Protein AF-A0AAR2L5Z9-F1 (afdb_monomer)

Organism: Pygocentrus nattereri (NCBI:txid42514)

Secondary structure (DSSP, 8-state):
--------THHHH-TT--B-------TTHHHHHHHHHHTT--B----TT-GGG-HHHHHHHHHHHHHHHHHHHHHHHHS-T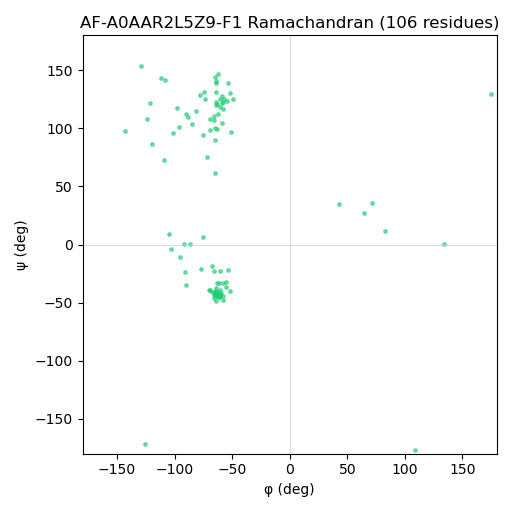T--S---------SS---PPPP-----

Nearest PDB structures (foldseek):
  7o9k-assembly1_C  TM=3.748E-01  e=1.258E+00  Homo sapiens
  8fnh-assembly1_G  TM=4.715E-01  e=9.832E+00  Homo sapiens

Sequence (108 aa):
MGAVARRPYAGVVGPGFLLLQDNARHPVAGVCQQFLQDEGIEAMDWPARSPDLNPIEHIWDIMSRSIHQRDIQQRCTTDCPGVGGCCSPGLGGDPSGNHPPPHQEHNK

pLDDT: mean 71.13, std 16.97, range [36.5, 95.06]

Solvent-accessible surface area (backbone atoms only — not comparable to full-atom values): 7334 Å² total; per-residue (Å²): 134,82,82,80,81,80,76,63,64,56,78,74,77,36,91,88,57,65,44,83,78,77,59,64,94,47,100,58,45,68,61,54,50,50,51,32,57,78,70,69,50,49,62,68,90,68,71,62,81,43,64,93,75,33,68,67,52,56,51,50,50,56,50,51,53,53,50,50,52,49,51,53,54,51,52,52,63,72,76,46,98,82,63,99,63,70,80,70,82,68,81,77,72,73,91,66,92,71,80,76,78,82,78,79,80,77,88,126

Radius of gyration: 23.63 Å; Cα contacts (8 Å, |Δi|>4): 41; chains: 1; bounding box: 55×49×53 Å

Mean predicted aligned error: 16.08 Å

InterPro domains:
  IPR036397 Ribonuclease H superfamily [G3DSA:3.30.420.10] (3-79)
  IPR038717 Tc1-like transposase, DDE domain [PF13358] (19-74)

Foldseek 3Di:
DDDPDDDPVDVVVDPPDEDQDQLEDDPCVVVVVVVCVVVVHHYDDDDHPPCVPRVVNVVVVVVVVVVVVVVLVVVQVVPDDPDPDDPPPPPPPDPPPDDDPDPPDDDD

Structure (mmCIF, N/CA/C/O backbone):
data_AF-A0AAR2L5Z9-F1
#
_entry.id   AF-A0AAR2L5Z9-F1
#
loop_
_atom_site.group_PDB
_atom_site.id
_atom_site.type_symbol
_atom_site.label_atom_id
_atom_site.label_alt_id
_atom_site.label_comp_id
_atom_site.label_asym_id
_atom_site.label_entity_id
_atom_site.label_seq_id
_atom_site.pdbx_PDB_ins_code
_atom_site.Cartn_x
_atom_site.Cartn_y
_atom_site.Cartn_z
_atom_site.occupancy
_atom_site.B_iso_or_equiv
_atom_site.auth_seq_id
_atom_site.auth_comp_id
_atom_site.auth_asym_id
_atom_site.auth_atom_id
_atom_site.pdbx_PDB_model_num
ATOM 1 N N . MET A 1 1 ? -16.739 25.572 13.413 1.00 47.69 1 MET A N 1
ATOM 2 C CA . MET A 1 1 ? -15.772 24.595 12.869 1.00 47.69 1 MET A CA 1
ATOM 3 C C . MET A 1 1 ? -16.565 23.589 12.055 1.00 47.69 1 MET A C 1
ATOM 5 O O . MET A 1 1 ? -17.366 22.873 12.637 1.00 47.69 1 MET A O 1
ATOM 9 N N . GLY A 1 2 ? -16.468 23.630 10.725 1.00 47.72 2 GLY A N 1
ATOM 10 C CA . GLY A 1 2 ? -17.173 22.675 9.866 1.00 47.72 2 GLY A CA 1
ATOM 11 C C . GLY A 1 2 ? -16.433 21.344 9.869 1.00 47.72 2 GLY A C 1
ATOM 12 O O . GLY A 1 2 ? -15.221 21.328 9.660 1.00 47.72 2 GLY A O 1
ATOM 13 N N . ALA A 1 3 ? -17.135 20.246 10.137 1.00 59.94 3 ALA A N 1
ATOM 14 C CA . ALA A 1 3 ? -16.562 18.917 9.994 1.00 59.94 3 ALA A CA 1
ATOM 15 C C . ALA A 1 3 ? -16.201 18.695 8.518 1.00 59.94 3 ALA A C 1
ATOM 17 O O . ALA A 1 3 ? -17.064 18.778 7.643 1.00 59.94 3 ALA 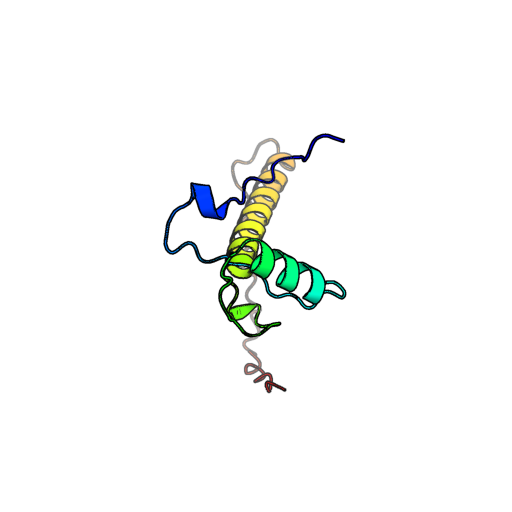A O 1
ATOM 18 N N . VAL A 1 4 ? -14.926 18.432 8.231 1.00 66.31 4 VAL A N 1
ATOM 19 C CA . VAL A 1 4 ? -14.527 17.914 6.921 1.00 66.31 4 VAL A CA 1
ATOM 20 C C . VAL A 1 4 ? -15.068 16.494 6.853 1.00 66.31 4 VAL A C 1
ATOM 22 O O . VAL A 1 4 ? -14.588 15.614 7.565 1.00 66.31 4 VAL A O 1
ATOM 25 N N . ALA A 1 5 ? -16.101 16.278 6.041 1.00 62.62 5 ALA A N 1
ATOM 26 C CA . ALA A 1 5 ? -16.637 14.947 5.806 1.00 62.62 5 ALA A CA 1
ATOM 27 C C . ALA A 1 5 ? -15.565 14.101 5.105 1.00 62.62 5 ALA A C 1
ATOM 29 O O . ALA A 1 5 ? -15.356 14.218 3.895 1.00 62.62 5 ALA A O 1
ATOM 30 N N . ARG A 1 6 ? -14.868 13.257 5.870 1.00 69.44 6 ARG A N 1
ATOM 31 C CA . ARG A 1 6 ? -14.086 12.156 5.311 1.00 69.44 6 ARG A CA 1
ATOM 32 C C . ARG A 1 6 ? -15.068 11.200 4.645 1.00 69.44 6 ARG A C 1
ATOM 34 O O . ARG A 1 6 ? -15.992 10.710 5.283 1.00 69.44 6 ARG A O 1
ATOM 41 N N . ARG A 1 7 ? -14.907 10.986 3.340 1.00 68.06 7 ARG A N 1
ATOM 42 C CA . ARG A 1 7 ? -15.594 9.909 2.626 1.00 68.06 7 ARG A CA 1
ATOM 43 C C . ARG A 1 7 ? -14.624 8.734 2.552 1.00 68.06 7 ARG A C 1
ATOM 45 O O . ARG A 1 7 ? -13.707 8.808 1.731 1.00 68.06 7 ARG A O 1
ATOM 52 N N . PRO A 1 8 ? -14.760 7.704 3.402 1.00 71.12 8 PRO A N 1
ATOM 53 C CA . PRO A 1 8 ? -13.903 6.533 3.307 1.00 71.12 8 PRO A CA 1
ATOM 54 C C . PRO A 1 8 ? -14.055 5.907 1.919 1.00 71.12 8 PRO A C 1
ATOM 56 O O . PRO A 1 8 ? -15.166 5.654 1.450 1.00 71.12 8 PRO A O 1
ATOM 59 N N . TYR A 1 9 ? -12.922 5.685 1.248 1.00 75.69 9 TYR A N 1
ATOM 60 C CA . TYR A 1 9 ? -12.861 5.131 -0.109 1.00 75.69 9 TYR A CA 1
ATOM 61 C C . TYR A 1 9 ? -13.594 3.784 -0.212 1.00 75.69 9 TYR A C 1
ATOM 63 O O . TYR A 1 9 ? -14.243 3.507 -1.218 1.00 75.69 9 TYR A O 1
ATOM 71 N N . ALA A 1 10 ? -13.588 3.003 0.874 1.00 79.50 10 ALA A N 1
ATOM 72 C CA . ALA A 1 10 ? -14.315 1.743 1.000 1.00 79.50 10 ALA A CA 1
ATOM 73 C C . ALA A 1 10 ? -15.810 1.864 0.645 1.00 79.50 10 ALA A C 1
ATOM 75 O O . ALA A 1 10 ? -16.343 1.016 -0.067 1.00 79.50 10 ALA A O 1
ATOM 76 N N . GLY A 1 11 ? -16.473 2.957 1.046 1.00 78.94 11 GLY A N 1
ATOM 77 C CA . GLY A 1 11 ? -17.890 3.184 0.742 1.00 78.94 11 GLY A CA 1
ATOM 78 C C . GLY A 1 11 ? -18.185 3.417 -0.746 1.00 78.94 11 GLY A C 1
ATOM 79 O O . GLY A 1 11 ? -19.328 3.268 -1.168 1.00 78.94 11 GLY A O 1
ATOM 80 N N . VAL A 1 12 ? -17.171 3.773 -1.543 1.00 84.69 12 VAL A N 1
ATOM 81 C CA . VAL A 1 12 ? -17.283 3.950 -3.001 1.00 84.69 12 VAL A CA 1
ATOM 82 C C . VAL A 1 12 ? -16.991 2.648 -3.746 1.00 84.69 12 VAL A C 1
ATOM 84 O O . VAL A 1 12 ? -17.615 2.392 -4.772 1.00 84.69 12 VAL A O 1
ATOM 87 N N . VAL A 1 13 ? -16.062 1.827 -3.246 1.00 87.38 13 VAL A N 1
ATOM 88 C CA . VAL A 1 13 ? -15.705 0.544 -3.877 1.00 87.38 13 VAL A CA 1
ATOM 89 C C . VAL A 1 13 ? -16.834 -0.476 -3.734 1.00 87.38 13 VAL A C 1
ATOM 91 O O . VAL A 1 13 ? -17.135 -1.196 -4.684 1.00 87.38 13 VAL A O 1
ATOM 94 N N . GLY A 1 14 ? -17.492 -0.493 -2.573 1.00 85.56 14 GLY A N 1
ATOM 95 C CA . GLY A 1 14 ? -18.640 -1.351 -2.308 1.00 85.56 14 GLY A CA 1
ATOM 96 C C . GLY A 1 14 ? -18.351 -2.494 -1.327 1.00 85.56 14 GLY A C 1
ATOM 97 O O . GLY A 1 14 ? -17.269 -2.574 -0.741 1.00 85.56 14 GLY A O 1
ATOM 98 N N . PRO A 1 15 ? -19.351 -3.360 -1.093 1.00 84.12 15 PRO A N 1
ATOM 99 C CA . PRO A 1 15 ? -19.258 -4.437 -0.114 1.00 84.12 15 PRO A CA 1
ATOM 100 C C . PRO A 1 15 ? -18.179 -5.458 -0.497 1.00 84.12 15 PRO A C 1
ATOM 102 O O . PRO A 1 15 ? -18.034 -5.808 -1.666 1.00 84.12 15 PRO A O 1
ATOM 105 N N . GLY A 1 16 ? -17.444 -5.950 0.503 1.00 84.50 16 GLY A N 1
ATOM 106 C CA . GLY A 1 16 ? -16.331 -6.887 0.305 1.00 84.50 16 GLY A CA 1
ATOM 107 C C . GLY A 1 16 ? -15.007 -6.223 -0.084 1.00 84.50 16 GLY A C 1
ATOM 108 O O . GLY A 1 16 ? -14.076 -6.918 -0.484 1.00 84.50 16 GLY A O 1
ATOM 109 N N . PHE A 1 17 ? -14.907 -4.892 0.016 1.00 88.25 17 PHE A N 1
ATOM 110 C CA . PHE A 1 17 ? -13.629 -4.199 -0.096 1.00 88.25 17 PHE A CA 1
ATOM 111 C C . PHE A 1 17 ? -12.663 -4.669 0.996 1.00 88.25 17 PHE A C 1
ATOM 113 O O . PHE A 1 17 ? -12.963 -4.557 2.183 1.00 88.25 17 PHE A O 1
ATOM 120 N N . LEU A 1 18 ? -11.489 -5.126 0.567 1.00 89.56 18 LEU A N 1
ATOM 121 C CA . LEU A 1 18 ? -10.386 -5.505 1.434 1.00 89.56 18 LEU A CA 1
ATOM 122 C C . LEU A 1 18 ? -9.167 -4.656 1.072 1.00 89.56 18 LEU A C 1
ATOM 124 O O . LEU A 1 18 ? -8.717 -4.651 -0.078 1.00 89.56 18 LEU A O 1
ATOM 128 N N . LEU A 1 19 ? -8.641 -3.915 2.044 1.00 88.38 19 LEU A N 1
ATOM 129 C CA . LEU A 1 19 ? -7.473 -3.072 1.853 1.00 88.38 19 LEU A CA 1
ATOM 130 C C . LEU A 1 19 ? -6.211 -3.930 1.762 1.00 88.38 19 LEU A C 1
ATOM 132 O O . LEU A 1 19 ? -5.877 -4.679 2.684 1.00 88.38 19 LEU A O 1
ATOM 136 N N . LEU A 1 20 ? -5.481 -3.738 0.664 1.00 87.75 20 LEU A N 1
ATOM 137 C CA . LEU A 1 20 ? -4.158 -4.297 0.458 1.00 87.75 20 LEU A CA 1
ATOM 138 C C . LEU A 1 20 ? -3.088 -3.231 0.800 1.00 87.75 20 LEU A C 1
ATOM 140 O O . LEU A 1 20 ? -3.060 -2.193 0.144 1.00 87.75 20 LEU A O 1
ATOM 144 N N . GLN A 1 21 ? -2.227 -3.447 1.799 1.00 84.56 21 GLN A N 1
ATOM 145 C CA . GLN A 1 21 ? -1.089 -2.565 2.146 1.00 84.56 21 GLN A CA 1
ATOM 146 C C . GLN A 1 21 ? 0.255 -3.332 2.190 1.00 84.56 21 GLN A C 1
ATOM 148 O O . GLN A 1 21 ? 0.321 -4.475 1.777 1.00 84.56 21 GLN A O 1
ATOM 153 N N . ASP A 1 22 ? 1.363 -2.747 2.635 1.00 79.38 22 ASP A N 1
ATOM 154 C CA . ASP A 1 22 ? 2.660 -3.452 2.728 1.00 79.38 22 ASP A CA 1
ATOM 155 C C . ASP A 1 22 ? 2.931 -4.043 4.129 1.00 79.38 22 ASP A C 1
ATOM 157 O O . ASP A 1 22 ? 3.864 -4.825 4.314 1.00 79.38 22 ASP A O 1
ATOM 161 N N . ASN A 1 23 ? 2.107 -3.680 5.125 1.00 77.69 23 ASN A N 1
ATOM 162 C CA . ASN A 1 23 ? 2.300 -3.969 6.556 1.00 77.69 23 ASN A CA 1
ATOM 163 C C . ASN A 1 23 ? 3.762 -3.755 7.000 1.00 77.69 23 ASN A C 1
ATOM 165 O O . ASN A 1 23 ? 4.308 -4.488 7.835 1.00 77.69 23 ASN A O 1
ATOM 169 N N . ALA A 1 24 ? 4.426 -2.758 6.405 1.00 76.62 24 ALA A N 1
ATOM 170 C CA . ALA A 1 24 ? 5.787 -2.411 6.754 1.00 76.62 24 ALA A CA 1
ATOM 171 C C . ALA A 1 24 ? 5.819 -1.918 8.206 1.00 76.62 24 ALA A C 1
ATOM 173 O O . ALA A 1 24 ? 4.950 -1.175 8.670 1.00 76.62 24 ALA A O 1
ATOM 174 N N . ARG A 1 25 ? 6.841 -2.330 8.965 1.00 77.75 25 ARG A N 1
ATOM 175 C CA . ARG A 1 25 ? 6.962 -1.934 10.373 1.00 77.75 25 ARG A CA 1
ATOM 176 C C . ARG A 1 25 ? 7.277 -0.439 10.464 1.00 77.75 25 ARG A C 1
ATOM 178 O O . ARG A 1 25 ? 8.442 -0.055 10.399 1.00 77.75 25 ARG A O 1
ATOM 185 N N . HIS A 1 26 ? 6.257 0.379 10.699 1.00 80.88 26 HIS A N 1
ATOM 186 C CA . HIS A 1 26 ? 6.400 1.813 10.943 1.00 80.88 26 HIS A CA 1
ATOM 187 C C . HIS A 1 26 ? 6.124 2.154 12.420 1.00 80.88 26 HIS A C 1
ATOM 189 O O . HIS A 1 26 ? 5.182 1.606 12.997 1.00 80.88 26 HIS A O 1
ATOM 195 N N . PRO A 1 27 ? 6.858 3.096 13.050 1.00 82.81 27 PRO A N 1
ATOM 196 C CA . PRO A 1 27 ? 6.582 3.539 14.424 1.00 82.81 27 PRO A CA 1
ATOM 197 C C . PRO A 1 27 ? 5.144 4.008 14.704 1.00 82.81 27 PRO A C 1
ATOM 199 O O . PRO A 1 27 ? 4.716 3.995 15.852 1.00 82.81 27 PRO A O 1
ATOM 202 N N . VAL A 1 28 ? 4.391 4.402 13.670 1.00 81.56 28 VAL A N 1
ATOM 203 C CA . VAL A 1 28 ? 2.998 4.872 13.779 1.00 81.56 28 VAL A CA 1
ATOM 204 C C . VAL A 1 28 ? 1.972 3.842 13.297 1.00 81.56 28 VAL A C 1
ATOM 206 O O . VAL A 1 28 ? 0.792 4.164 13.197 1.00 81.56 28 VAL A O 1
ATOM 209 N N . ALA A 1 29 ? 2.388 2.599 13.023 1.00 83.88 29 ALA A N 1
ATOM 210 C CA . ALA A 1 29 ? 1.514 1.561 12.472 1.00 83.88 29 ALA A CA 1
ATOM 211 C C . ALA A 1 29 ? 0.261 1.316 13.330 1.00 83.88 29 ALA A C 1
ATOM 213 O O . ALA A 1 29 ? -0.821 1.137 12.783 1.00 83.88 29 ALA A O 1
ATOM 214 N N . GLY A 1 30 ? 0.372 1.400 14.662 1.00 85.94 30 GLY A N 1
ATOM 215 C CA . GLY A 1 30 ? -0.782 1.263 15.559 1.00 85.94 30 GLY A CA 1
ATOM 216 C C . GLY A 1 30 ? -1.830 2.368 15.381 1.00 85.94 30 GLY A C 1
ATOM 217 O O . GLY A 1 30 ? -3.024 2.092 15.410 1.00 85.94 30 GLY A O 1
ATOM 218 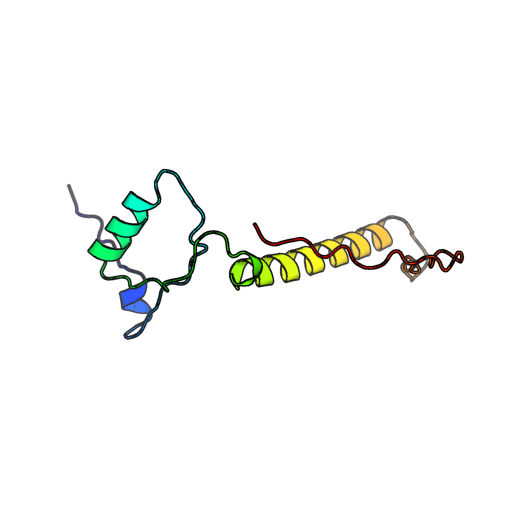N N . VAL A 1 31 ? -1.403 3.609 15.121 1.00 89.44 31 VAL A N 1
ATOM 219 C CA . VAL A 1 31 ? -2.326 4.729 14.858 1.00 89.44 31 VAL A CA 1
ATOM 220 C C . VAL A 1 31 ? -3.031 4.539 13.515 1.00 89.44 31 VAL A C 1
ATOM 222 O O . VAL A 1 31 ? -4.228 4.787 13.403 1.00 89.44 31 VAL A O 1
ATOM 225 N N . CYS A 1 32 ? -2.309 4.052 12.502 1.00 87.38 32 CYS A N 1
ATOM 226 C CA . CYS A 1 32 ? -2.895 3.709 11.209 1.00 87.38 32 CYS A CA 1
ATOM 227 C C . CYS A 1 32 ? -3.906 2.559 11.331 1.00 87.38 32 CYS A C 1
ATOM 229 O O . CYS A 1 32 ? -4.990 2.653 10.767 1.00 87.38 32 CYS A O 1
ATOM 231 N N . GLN A 1 33 ? -3.590 1.509 12.095 1.00 87.12 33 GLN A N 1
ATOM 232 C CA . GLN A 1 33 ? -4.506 0.391 12.336 1.00 87.12 33 GLN A CA 1
ATOM 233 C C . GLN A 1 33 ? -5.777 0.834 13.064 1.00 87.12 33 GLN A C 1
ATOM 235 O O . GLN A 1 33 ? -6.867 0.454 12.645 1.00 87.12 33 GLN A O 1
ATOM 240 N N . GLN A 1 34 ? -5.653 1.674 14.097 1.00 89.62 34 GLN A N 1
ATOM 241 C CA . GLN A 1 34 ? -6.817 2.221 14.798 1.00 89.62 34 GLN A CA 1
ATOM 242 C C . GLN A 1 34 ? -7.704 3.030 13.848 1.00 89.62 34 GLN A C 1
ATOM 244 O O . GLN A 1 34 ? -8.912 2.840 13.819 1.00 89.62 34 GLN A O 1
ATOM 249 N N . PHE A 1 35 ? -7.098 3.873 13.009 1.00 88.75 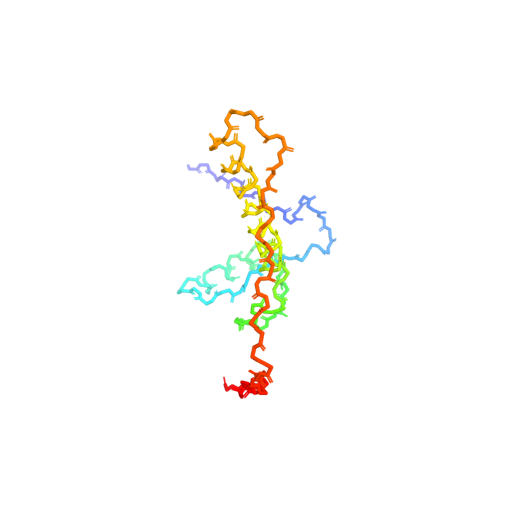35 PHE A N 1
ATOM 250 C CA . PHE A 1 35 ? -7.838 4.640 12.012 1.00 88.75 35 PHE A CA 1
ATOM 251 C C . PHE A 1 35 ? -8.604 3.745 11.025 1.00 88.75 35 PHE A C 1
ATOM 253 O O . PHE A 1 35 ? -9.752 4.035 10.703 1.00 88.75 35 PHE A O 1
ATOM 260 N N . LEU A 1 36 ? -7.998 2.649 10.555 1.00 88.25 36 LEU A N 1
ATOM 261 C CA . LEU A 1 36 ? -8.682 1.704 9.666 1.00 88.25 36 LEU A CA 1
ATOM 262 C C . LEU A 1 36 ? -9.888 1.050 10.354 1.00 88.25 36 LEU A C 1
ATOM 264 O O . LEU A 1 36 ? -10.943 0.935 9.735 1.00 88.25 36 LEU A O 1
ATOM 268 N N . GLN A 1 37 ? -9.758 0.683 11.632 1.00 87.94 37 GLN A N 1
ATOM 269 C CA . GLN A 1 37 ? -10.866 0.133 12.420 1.00 87.94 37 GLN A CA 1
ATOM 270 C C . GLN A 1 37 ? -11.994 1.152 12.615 1.00 87.94 37 GLN A C 1
ATOM 272 O O . GLN A 1 37 ? -13.158 0.807 12.417 1.00 87.94 37 GLN A O 1
ATOM 277 N N . ASP A 1 38 ? -11.659 2.401 12.943 1.00 88.94 38 ASP A N 1
ATOM 278 C CA . ASP A 1 38 ? -12.636 3.475 13.160 1.00 88.94 38 ASP A CA 1
ATOM 279 C C . ASP A 1 38 ? -13.441 3.789 11.884 1.00 88.94 38 ASP A C 1
ATOM 281 O O . ASP A 1 38 ? -14.626 4.114 11.952 1.00 88.94 38 ASP A O 1
ATOM 285 N N . GLU A 1 39 ? -12.816 3.652 10.711 1.00 86.25 39 GLU A N 1
ATOM 286 C CA . GLU A 1 39 ? -13.464 3.828 9.404 1.00 86.25 39 GLU A CA 1
ATOM 287 C C . GLU A 1 39 ? -14.143 2.545 8.881 1.00 86.25 39 GLU A C 1
ATOM 289 O O . GLU A 1 39 ? -14.712 2.552 7.787 1.00 86.25 39 GLU A O 1
ATOM 294 N N . GLY A 1 40 ? -14.088 1.436 9.631 1.00 87.12 40 GLY A N 1
ATOM 295 C CA . GLY A 1 40 ? -14.654 0.146 9.224 1.00 87.12 40 GLY A CA 1
ATOM 296 C C . GLY A 1 40 ? -13.974 -0.466 7.995 1.00 87.12 40 GLY A C 1
ATOM 297 O O . GLY A 1 40 ? -14.609 -1.191 7.231 1.00 87.12 40 GLY A O 1
ATOM 298 N N . ILE A 1 41 ? -12.700 -0.142 7.772 1.00 88.06 41 ILE A N 1
ATOM 299 C CA . ILE A 1 41 ? -11.907 -0.642 6.653 1.00 88.06 41 ILE A CA 1
ATOM 300 C C . ILE A 1 41 ? -11.206 -1.930 7.081 1.00 88.06 41 ILE A C 1
ATOM 302 O O . ILE A 1 41 ? -10.284 -1.911 7.896 1.00 88.06 41 ILE A O 1
ATOM 306 N N . GLU A 1 42 ? -11.614 -3.047 6.487 1.00 89.12 42 GLU A N 1
ATOM 307 C CA . GLU A 1 42 ? -10.924 -4.323 6.651 1.00 89.12 42 GLU A CA 1
ATOM 308 C C . GLU A 1 42 ? -9.621 -4.313 5.842 1.00 89.12 42 GLU A C 1
ATOM 310 O O . GLU A 1 42 ? -9.613 -3.944 4.666 1.00 89.12 42 GLU A O 1
ATOM 315 N N . ALA A 1 43 ? -8.513 -4.706 6.467 1.00 87.69 43 ALA A N 1
ATOM 316 C CA . ALA A 1 43 ? -7.229 -4.897 5.802 1.00 87.69 43 ALA A CA 1
ATOM 317 C C . ALA A 1 43 ? -6.871 -6.382 5.789 1.00 87.69 43 ALA A C 1
ATOM 319 O O . ALA A 1 43 ? -7.148 -7.093 6.752 1.00 87.69 43 ALA A O 1
ATOM 320 N N . MET A 1 44 ? -6.247 -6.840 4.704 1.00 86.25 44 MET A N 1
ATOM 321 C CA . MET A 1 44 ? -5.794 -8.225 4.603 1.00 86.25 44 MET A CA 1
ATOM 322 C C . MET A 1 44 ? -4.716 -8.514 5.654 1.00 86.25 44 MET A C 1
ATOM 324 O O . MET A 1 44 ? -3.752 -7.758 5.795 1.00 86.25 44 MET A O 1
ATOM 328 N N . ASP A 1 45 ? -4.884 -9.622 6.374 1.00 77.06 45 ASP A N 1
ATOM 329 C CA . ASP A 1 45 ? -3.942 -10.060 7.398 1.00 77.06 45 ASP A CA 1
ATOM 330 C C . ASP A 1 45 ? -2.811 -10.871 6.744 1.00 77.06 45 ASP A C 1
ATOM 332 O O . ASP A 1 45 ? -2.996 -12.020 6.340 1.00 77.06 45 ASP A O 1
ATOM 336 N N . TRP A 1 46 ? -1.635 -10.260 6.588 1.00 79.12 46 TRP A N 1
ATOM 337 C CA . TRP A 1 46 ? -0.408 -10.963 6.204 1.00 79.12 46 TRP A CA 1
ATOM 338 C C . TRP A 1 46 ? 0.746 -10.626 7.142 1.00 79.12 46 TRP A C 1
ATOM 340 O O . TRP A 1 46 ? 0.817 -9.525 7.710 1.00 79.12 46 TRP A O 1
ATOM 350 N N . PRO A 1 47 ? 1.713 -11.551 7.267 1.00 67.69 47 PRO A N 1
ATOM 351 C CA . PRO A 1 47 ? 2.906 -11.329 8.063 1.00 67.69 47 PRO A CA 1
ATOM 352 C C . PRO A 1 47 ? 3.678 -10.096 7.586 1.00 67.69 47 PRO A C 1
ATOM 354 O O . PRO A 1 47 ? 4.118 -10.006 6.437 1.00 67.69 47 PRO A O 1
ATOM 357 N N . ALA A 1 48 ? 3.885 -9.154 8.509 1.00 63.28 48 ALA A N 1
ATOM 358 C CA . ALA A 1 48 ? 4.816 -8.051 8.319 1.00 63.28 48 ALA A CA 1
ATOM 359 C C . ALA A 1 48 ? 6.197 -8.604 7.928 1.00 63.28 48 ALA A C 1
ATOM 361 O O . ALA A 1 48 ? 6.662 -9.572 8.530 1.00 63.28 48 ALA A O 1
ATOM 362 N N . ARG A 1 49 ? 6.876 -7.948 6.975 1.00 64.56 49 ARG A N 1
ATOM 363 C CA . ARG A 1 49 ? 8.208 -8.338 6.455 1.00 64.56 49 ARG A CA 1
ATOM 364 C C . ARG A 1 49 ? 8.234 -9.596 5.579 1.00 64.56 49 ARG A C 1
ATOM 366 O O . ARG A 1 49 ? 9.224 -10.317 5.592 1.00 64.56 49 ARG A O 1
ATOM 373 N N . SER A 1 50 ? 7.194 -9.817 4.781 1.00 68.81 50 SER A N 1
ATOM 374 C CA . SER A 1 50 ? 7.229 -10.810 3.699 1.00 68.81 50 SER A CA 1
ATOM 375 C C . SER A 1 50 ? 7.241 -10.106 2.338 1.00 68.81 50 SER A C 1
ATOM 377 O O . SER A 1 50 ? 6.210 -10.092 1.666 1.00 68.81 50 SER A O 1
ATOM 379 N N . PRO A 1 51 ? 8.365 -9.474 1.935 1.00 65.50 51 PRO A N 1
ATOM 380 C CA . PRO A 1 51 ? 8.451 -8.775 0.652 1.00 65.50 51 PRO A CA 1
ATOM 381 C C . PRO A 1 51 ? 8.141 -9.711 -0.525 1.00 65.50 51 PRO A C 1
ATOM 383 O O . PRO A 1 51 ? 7.467 -9.299 -1.463 1.00 65.50 51 PRO A O 1
ATOM 386 N N . ASP A 1 52 ? 8.499 -10.994 -0.413 1.00 70.75 52 ASP A N 1
ATOM 387 C CA . ASP A 1 52 ? 8.224 -12.017 -1.433 1.00 70.75 52 ASP A CA 1
ATOM 388 C C . ASP A 1 52 ? 6.726 -12.314 -1.626 1.00 70.75 52 ASP A C 1
ATOM 390 O O . ASP A 1 52 ? 6.315 -12.807 -2.675 1.00 70.75 52 ASP A O 1
ATOM 394 N N . LEU A 1 53 ? 5.900 -12.030 -0.613 1.00 72.31 53 LEU A N 1
ATOM 395 C CA . LEU A 1 53 ? 4.453 -12.258 -0.638 1.00 72.31 53 LEU A CA 1
ATOM 396 C C . LEU A 1 53 ? 3.659 -10.969 -0.869 1.00 72.31 53 LEU A C 1
ATOM 398 O O . LEU A 1 53 ? 2.435 -11.028 -0.980 1.00 72.31 53 LEU A O 1
ATOM 402 N N . ASN A 1 54 ? 4.326 -9.813 -0.944 1.00 78.69 54 ASN A N 1
ATOM 403 C CA . ASN A 1 54 ? 3.660 -8.542 -1.169 1.00 78.69 54 ASN A CA 1
ATOM 404 C C . ASN A 1 54 ? 3.522 -8.282 -2.683 1.00 78.69 54 ASN A C 1
ATOM 406 O O . ASN A 1 54 ? 4.513 -7.968 -3.348 1.00 78.69 54 ASN A O 1
ATOM 410 N N . PRO A 1 55 ? 2.308 -8.344 -3.260 1.00 78.38 55 PRO A N 1
ATOM 411 C CA . PRO A 1 55 ? 2.116 -8.074 -4.684 1.00 78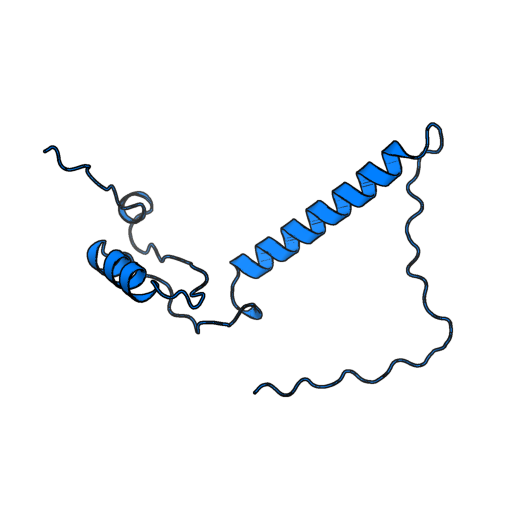.38 55 PRO A CA 1
ATOM 412 C C . PRO A 1 55 ? 2.530 -6.650 -5.082 1.00 78.38 55 PRO A C 1
ATOM 414 O O . PRO A 1 55 ? 2.855 -6.423 -6.246 1.00 78.38 55 PRO A O 1
ATOM 417 N N . ILE A 1 56 ? 2.565 -5.701 -4.139 1.00 85.12 56 ILE A N 1
ATOM 418 C CA . ILE A 1 56 ? 3.032 -4.332 -4.386 1.00 85.12 56 ILE A CA 1
ATOM 419 C C . ILE A 1 56 ? 4.534 -4.329 -4.714 1.00 85.12 56 ILE A C 1
ATOM 421 O O . ILE A 1 56 ? 4.934 -3.704 -5.697 1.00 85.12 56 ILE A O 1
ATOM 425 N N . GLU A 1 57 ? 5.345 -5.092 -3.972 1.00 85.44 57 GLU A N 1
ATOM 426 C CA . GLU A 1 57 ? 6.786 -5.245 -4.233 1.00 85.44 57 GLU A CA 1
ATOM 427 C C . GLU A 1 57 ? 7.037 -5.868 -5.606 1.00 85.44 57 GLU A C 1
ATOM 429 O O . GLU A 1 57 ? 7.864 -5.384 -6.380 1.00 85.44 57 GLU A O 1
ATOM 434 N N . HIS A 1 58 ? 6.261 -6.893 -5.963 1.00 85.88 58 HIS A N 1
ATOM 435 C CA . HIS A 1 58 ? 6.401 -7.537 -7.266 1.00 85.88 58 HIS A CA 1
ATOM 436 C C . HIS A 1 58 ? 6.073 -6.577 -8.423 1.00 85.88 58 HIS A C 1
ATOM 438 O O . HIS A 1 58 ? 6.778 -6.545 -9.434 1.00 85.88 58 HIS A O 1
ATOM 444 N N . ILE A 1 59 ? 5.039 -5.744 -8.274 1.00 90.31 59 ILE A N 1
ATOM 445 C CA . ILE A 1 59 ? 4.700 -4.728 -9.278 1.00 90.31 59 ILE A CA 1
ATOM 446 C C . ILE A 1 59 ? 5.791 -3.648 -9.344 1.00 90.31 59 ILE A C 1
ATOM 448 O O . ILE A 1 59 ? 6.169 -3.240 -10.446 1.00 90.31 59 ILE A O 1
ATOM 452 N N . TRP A 1 60 ? 6.342 -3.207 -8.207 1.00 90.75 60 TRP A N 1
ATOM 453 C CA . TRP A 1 60 ? 7.466 -2.264 -8.185 1.00 90.75 60 TRP A CA 1
ATOM 454 C C . TRP A 1 60 ? 8.712 -2.815 -8.877 1.00 90.75 60 TRP A C 1
ATOM 456 O O . TRP A 1 60 ? 9.355 -2.069 -9.620 1.00 90.75 60 TRP A O 1
ATOM 466 N N . ASP A 1 61 ? 9.025 -4.099 -8.715 1.00 90.31 61 ASP A N 1
ATOM 467 C CA . ASP A 1 61 ? 10.142 -4.747 -9.407 1.00 90.31 61 ASP A CA 1
ATOM 468 C C . ASP A 1 61 ? 9.927 -4.767 -10.932 1.00 90.31 61 ASP A C 1
ATOM 470 O O . ASP A 1 61 ? 10.780 -4.303 -11.694 1.00 90.31 61 ASP A O 1
ATOM 474 N N . ILE A 1 62 ? 8.743 -5.183 -11.400 1.00 92.88 62 ILE A N 1
ATOM 475 C CA . ILE A 1 62 ? 8.394 -5.166 -12.833 1.00 92.88 62 ILE A CA 1
ATOM 476 C C . ILE A 1 62 ? 8.509 -3.749 -13.415 1.00 92.88 62 ILE A C 1
ATOM 478 O O . ILE A 1 62 ? 9.070 -3.554 -14.503 1.00 92.88 62 ILE A O 1
ATOM 482 N N . MET A 1 63 ? 7.998 -2.743 -12.699 1.00 95.06 63 MET A N 1
ATOM 483 C CA . MET A 1 63 ? 8.083 -1.346 -13.129 1.00 95.06 63 MET A CA 1
ATOM 484 C C . MET A 1 63 ? 9.531 -0.856 -13.162 1.00 95.06 63 MET A C 1
ATOM 486 O O . MET A 1 63 ? 9.937 -0.241 -14.148 1.00 95.06 63 MET A O 1
ATOM 490 N N . SER A 1 64 ? 10.328 -1.175 -12.142 1.00 93.44 64 SER A N 1
ATOM 491 C CA . SER A 1 64 ? 11.739 -0.786 -12.055 1.00 93.44 64 SER A CA 1
ATOM 492 C C . SER A 1 64 ? 12.555 -1.377 -13.204 1.00 93.44 64 SER A C 1
ATOM 494 O O . SER A 1 64 ? 13.286 -0.650 -13.879 1.00 93.44 64 SER A O 1
ATOM 496 N N . ARG A 1 65 ? 12.360 -2.666 -13.514 1.00 94.38 65 ARG A N 1
ATOM 497 C CA . ARG A 1 65 ? 12.984 -3.328 -14.673 1.00 94.38 65 ARG A CA 1
ATOM 498 C C . ARG A 1 65 ? 12.576 -2.670 -15.989 1.00 94.38 65 ARG A C 1
ATOM 500 O O . ARG A 1 65 ? 13.426 -2.423 -16.841 1.00 94.38 65 ARG A O 1
ATOM 507 N N . SER A 1 66 ? 11.295 -2.337 -16.140 1.00 93.31 66 SER A N 1
ATOM 508 C CA . SER A 1 66 ? 10.775 -1.677 -17.345 1.00 93.31 66 SER A CA 1
ATOM 509 C C . SER A 1 66 ? 11.364 -0.276 -17.538 1.00 93.31 66 SER A C 1
ATOM 511 O O . SER A 1 66 ? 11.708 0.107 -18.656 1.00 93.31 66 SER A O 1
ATOM 513 N N . ILE A 1 67 ? 11.502 0.494 -16.456 1.00 93.31 67 ILE A N 1
ATOM 514 C CA . ILE A 1 67 ? 12.122 1.825 -16.480 1.00 93.31 67 ILE A CA 1
ATOM 515 C C . ILE A 1 67 ? 13.606 1.706 -16.827 1.00 93.31 67 ILE A C 1
ATOM 517 O O . ILE A 1 67 ? 14.077 2.418 -17.710 1.00 93.31 67 ILE A O 1
ATOM 521 N N . HIS A 1 68 ? 14.324 0.772 -16.201 1.00 91.19 68 HIS A N 1
ATOM 522 C CA . HIS A 1 68 ? 15.744 0.556 -16.468 1.00 91.19 68 HIS A CA 1
ATOM 523 C C . HIS A 1 68 ? 16.007 0.148 -17.924 1.00 91.19 68 HIS A C 1
ATOM 525 O O . HIS A 1 68 ? 16.912 0.676 -18.565 1.00 91.19 68 HIS A O 1
ATOM 531 N N . GLN A 1 69 ? 15.175 -0.732 -18.489 1.00 87.88 69 GLN A N 1
ATOM 532 C CA . GLN A 1 69 ? 15.255 -1.089 -19.906 1.00 87.88 69 GLN A CA 1
ATOM 533 C C . GLN A 1 69 ? 15.042 0.127 -20.812 1.00 87.88 69 GLN A C 1
ATOM 535 O O . GLN A 1 69 ? 15.786 0.303 -21.774 1.00 87.88 69 GLN A O 1
ATOM 540 N N . ARG A 1 70 ? 14.064 0.990 -20.509 1.00 84.75 70 ARG A N 1
ATOM 541 C CA . ARG A 1 70 ? 13.836 2.222 -21.281 1.00 84.75 70 ARG A CA 1
ATOM 542 C C . ARG A 1 70 ? 15.012 3.190 -21.184 1.00 84.75 70 ARG A C 1
ATOM 544 O O . ARG A 1 70 ? 15.385 3.746 -22.209 1.00 84.75 70 ARG A O 1
ATOM 551 N N . ASP A 1 71 ? 15.601 3.365 -20.004 1.00 83.12 71 ASP A N 1
ATOM 552 C CA . ASP A 1 71 ? 16.782 4.218 -19.807 1.00 83.12 71 ASP A CA 1
ATOM 553 C C . ASP A 1 71 ? 17.982 3.717 -20.627 1.00 83.12 71 ASP A C 1
ATOM 555 O O . ASP A 1 71 ? 18.604 4.486 -21.359 1.00 83.12 71 ASP A O 1
ATOM 559 N N . ILE A 1 72 ? 18.236 2.401 -20.613 1.00 73.88 72 ILE A N 1
ATOM 560 C CA . ILE A 1 72 ? 19.264 1.777 -21.461 1.00 73.88 72 ILE A CA 1
ATOM 561 C C . ILE A 1 72 ? 18.995 2.064 -22.945 1.00 73.88 72 ILE A C 1
ATOM 563 O O . ILE A 1 72 ? 19.904 2.478 -23.664 1.00 73.88 72 ILE A O 1
ATOM 567 N N . GLN A 1 73 ? 17.754 1.877 -23.409 1.00 67.81 73 GLN A N 1
ATOM 568 C CA . GLN A 1 73 ? 17.386 2.150 -24.803 1.00 67.81 73 GLN A CA 1
ATOM 569 C C . GLN A 1 73 ? 17.578 3.634 -25.164 1.00 67.81 73 GLN A C 1
ATOM 571 O O . GLN A 1 73 ? 18.142 3.935 -26.214 1.00 67.81 73 GLN A O 1
ATOM 576 N N . GLN A 1 74 ? 17.175 4.566 -24.294 1.00 62.56 74 GLN A N 1
ATOM 577 C CA . GLN A 1 74 ? 17.333 6.007 -24.528 1.00 62.56 74 GLN A CA 1
ATOM 578 C C . GLN A 1 74 ? 18.801 6.439 -24.574 1.00 62.56 74 GLN A C 1
ATOM 580 O O . GLN A 1 74 ? 19.195 7.229 -25.442 1.00 62.56 74 GLN A O 1
ATOM 585 N N . ARG A 1 75 ? 19.635 5.896 -23.683 1.00 60.41 75 ARG A N 1
ATOM 586 C CA . ARG A 1 75 ? 21.069 6.189 -23.675 1.00 60.41 75 ARG A CA 1
ATOM 587 C C . ARG A 1 75 ? 21.750 5.671 -24.941 1.00 60.41 75 ARG A C 1
ATOM 589 O O . ARG A 1 75 ? 22.492 6.418 -25.568 1.00 60.41 75 ARG A O 1
ATOM 596 N N . CYS A 1 76 ? 21.391 4.473 -25.408 1.00 57.28 76 CYS A N 1
ATOM 597 C CA . CYS A 1 76 ? 21.860 3.971 -26.702 1.00 57.28 76 CYS A CA 1
ATOM 598 C C . CYS A 1 76 ? 21.430 4.847 -27.893 1.00 57.28 76 CYS A C 1
ATOM 600 O O . CYS A 1 76 ? 22.190 4.964 -28.849 1.00 57.28 76 CYS A O 1
ATOM 602 N N . THR A 1 77 ? 20.252 5.485 -27.854 1.00 53.75 77 THR A N 1
ATOM 603 C CA . THR A 1 77 ? 19.808 6.375 -28.947 1.00 53.75 77 THR A CA 1
ATOM 604 C C . THR A 1 77 ? 20.465 7.756 -28.948 1.00 53.75 77 THR A C 1
ATOM 606 O O . THR A 1 77 ? 20.482 8.411 -29.987 1.00 53.75 77 THR A O 1
ATOM 609 N N . THR A 1 78 ? 21.009 8.207 -27.814 1.00 56.19 78 THR A N 1
ATOM 610 C CA . THR A 1 78 ? 21.575 9.563 -27.684 1.00 56.19 78 THR A CA 1
ATOM 611 C C . THR A 1 78 ? 23.072 9.604 -28.025 1.00 56.19 78 THR A C 1
ATOM 613 O O . THR A 1 78 ? 23.568 10.640 -28.456 1.00 56.19 78 THR A O 1
ATOM 616 N N . ASP A 1 79 ? 23.779 8.473 -27.916 1.00 52.53 79 ASP A N 1
ATOM 617 C CA . ASP A 1 79 ? 25.238 8.396 -28.102 1.00 52.53 79 ASP A CA 1
ATOM 618 C C . ASP A 1 79 ? 25.717 8.074 -29.534 1.00 52.53 79 ASP A C 1
ATOM 620 O O . ASP A 1 79 ? 26.921 8.006 -29.772 1.00 52.53 79 ASP A O 1
ATOM 624 N N . CYS A 1 80 ? 24.835 7.886 -30.525 1.00 48.28 80 CYS A N 1
ATOM 625 C CA . CYS A 1 80 ? 25.263 7.573 -31.899 1.00 48.28 80 CYS A CA 1
ATOM 626 C C . CYS A 1 80 ? 24.384 8.243 -32.970 1.00 48.28 80 CYS A C 1
ATOM 628 O O . CYS A 1 80 ? 23.357 7.680 -33.361 1.00 48.28 80 CYS A O 1
ATOM 630 N N . PRO A 1 81 ? 24.790 9.390 -33.547 1.00 51.16 81 PRO A N 1
ATOM 631 C CA . PRO A 1 81 ? 24.171 9.880 -34.768 1.00 51.16 81 PRO A CA 1
ATOM 632 C C . PRO A 1 81 ? 24.677 9.032 -35.946 1.00 51.16 81 PRO A C 1
ATOM 634 O O . PRO A 1 81 ? 25.737 9.303 -36.502 1.00 51.16 81 PRO A O 1
ATOM 637 N N . GLY A 1 82 ? 23.928 7.988 -36.325 1.00 56.94 82 GLY A N 1
ATOM 638 C CA . GLY A 1 82 ? 24.094 7.338 -37.635 1.00 56.94 82 GLY A CA 1
ATOM 639 C C . GLY A 1 82 ? 24.150 5.810 -37.698 1.00 56.94 82 GLY A C 1
ATOM 640 O O . GLY A 1 82 ? 24.260 5.287 -38.803 1.00 56.94 82 GLY A O 1
ATOM 641 N N . VAL A 1 83 ? 24.040 5.069 -36.589 1.00 52.34 83 VAL A N 1
ATOM 642 C CA . VAL A 1 83 ? 24.004 3.593 -36.642 1.00 52.34 83 VAL A CA 1
ATOM 643 C C . VAL A 1 83 ? 22.739 3.090 -35.956 1.00 52.34 83 VAL A C 1
ATOM 645 O O . VAL A 1 83 ? 22.585 3.187 -34.743 1.00 52.34 83 VAL A O 1
ATOM 648 N N . GLY A 1 84 ? 21.791 2.604 -36.759 1.00 53.25 84 GLY A N 1
ATOM 649 C CA . GLY A 1 84 ? 20.502 2.088 -36.304 1.00 53.25 84 GLY A CA 1
ATOM 650 C C . GLY A 1 84 ? 20.624 0.747 -35.583 1.00 53.25 84 GLY A C 1
ATOM 651 O O . GLY A 1 84 ? 20.273 -0.286 -36.146 1.00 53.25 84 GLY A O 1
ATOM 652 N N . GLY A 1 85 ? 21.095 0.758 -34.338 1.00 52.84 85 GLY A N 1
ATOM 653 C CA . GLY A 1 85 ? 21.036 -0.414 -33.472 1.00 52.84 85 GLY A CA 1
ATOM 654 C C . GLY A 1 85 ? 21.749 -0.219 -32.140 1.00 52.84 85 GLY A C 1
ATOM 655 O O . GLY A 1 85 ? 22.913 0.164 -32.103 1.00 52.84 85 GLY A O 1
ATOM 656 N N . CYS A 1 86 ? 21.058 -0.540 -31.043 1.00 55.88 86 CYS A N 1
ATOM 657 C CA . CYS A 1 86 ? 21.697 -0.721 -29.745 1.00 55.88 86 CYS A CA 1
ATOM 658 C C . CYS A 1 86 ? 22.645 -1.923 -29.853 1.00 55.88 86 CYS A C 1
ATOM 660 O O . CYS A 1 86 ? 22.182 -3.023 -30.163 1.00 55.88 86 CYS A O 1
ATOM 662 N N . CYS A 1 87 ? 23.938 -1.758 -29.565 1.00 50.81 87 CYS A N 1
ATOM 663 C CA . CYS A 1 87 ? 24.770 -2.908 -29.226 1.00 50.81 87 CYS A CA 1
ATOM 664 C C . CYS A 1 87 ? 24.130 -3.551 -27.995 1.00 50.81 87 CYS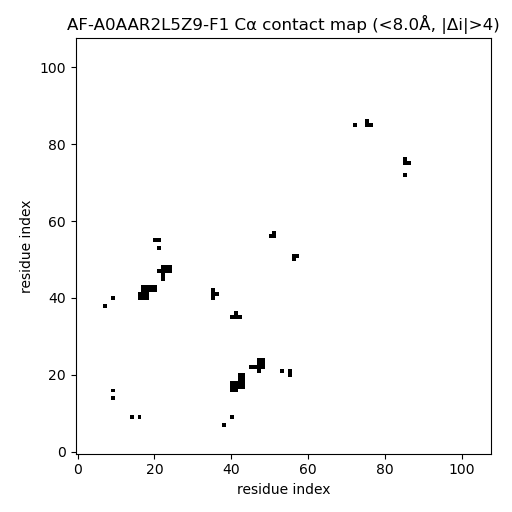 A C 1
ATOM 666 O O . CYS A 1 87 ? 24.197 -2.996 -26.899 1.00 50.81 87 CYS A O 1
ATOM 668 N N . SER A 1 88 ? 23.445 -4.682 -28.176 1.00 56.38 88 SER A N 1
ATOM 669 C CA . SER A 1 88 ? 23.022 -5.491 -27.042 1.00 56.38 88 SER A CA 1
ATOM 670 C C . SER A 1 88 ? 24.268 -5.740 -26.192 1.00 56.38 88 SER A C 1
ATOM 672 O O . SER A 1 88 ? 25.289 -6.146 -26.757 1.00 56.38 88 SER A O 1
ATOM 674 N N . PRO A 1 89 ? 24.236 -5.516 -24.868 1.00 48.47 89 PRO A N 1
ATOM 675 C CA . PRO A 1 89 ? 25.236 -6.124 -24.023 1.00 48.47 89 PRO A CA 1
ATOM 676 C C . PRO A 1 89 ? 24.985 -7.619 -24.174 1.00 48.47 89 PRO A C 1
ATOM 678 O O . PRO A 1 89 ? 24.025 -8.164 -23.627 1.00 48.47 89 PRO A O 1
ATOM 681 N N . GLY A 1 90 ? 25.787 -8.266 -25.020 1.00 44.56 90 GLY A N 1
ATOM 682 C CA . GLY A 1 90 ? 25.909 -9.705 -24.986 1.00 44.56 90 GLY A CA 1
ATOM 683 C C . GLY A 1 90 ? 26.160 -10.056 -23.532 1.00 44.56 90 GLY A C 1
ATOM 684 O O . GLY A 1 90 ? 27.044 -9.473 -22.903 1.00 44.56 90 GLY A O 1
ATOM 685 N N . LEU A 1 91 ? 25.325 -10.940 -22.993 1.00 47.78 91 LEU A N 1
ATOM 686 C CA . LEU A 1 91 ? 25.633 -11.663 -21.774 1.00 47.78 91 LEU A CA 1
ATOM 687 C C . LEU A 1 91 ? 27.016 -12.272 -22.005 1.00 47.78 91 LEU A C 1
ATOM 689 O O . LEU A 1 91 ? 27.151 -13.270 -22.712 1.00 47.78 91 LEU A O 1
ATOM 693 N N . GLY A 1 92 ? 28.048 -11.588 -21.515 1.00 39.62 92 GLY A N 1
ATOM 694 C CA . GLY A 1 92 ? 29.408 -12.081 -21.496 1.00 39.62 92 GLY A CA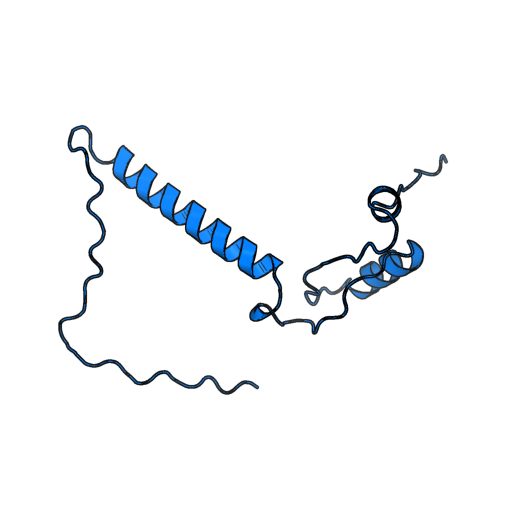 1
ATOM 695 C C . GLY A 1 92 ? 29.397 -13.276 -20.569 1.00 39.62 92 GLY A C 1
ATOM 696 O O . GLY A 1 92 ? 29.514 -13.123 -19.359 1.00 39.62 92 GLY A O 1
ATOM 697 N N . GLY A 1 93 ? 29.153 -14.454 -21.136 1.00 36.50 93 GLY A N 1
ATOM 698 C CA . GLY A 1 93 ? 29.436 -15.704 -20.468 1.00 36.50 93 GLY A CA 1
ATOM 699 C C . GLY A 1 93 ? 30.929 -15.730 -20.189 1.00 36.50 93 GLY A C 1
ATOM 700 O O . GLY A 1 93 ? 31.734 -15.663 -21.119 1.00 36.50 93 GLY A O 1
ATOM 701 N N . ASP A 1 94 ? 31.287 -15.798 -18.912 1.00 41.53 94 ASP A N 1
ATOM 702 C CA . ASP A 1 94 ? 32.627 -16.185 -18.501 1.00 41.53 94 ASP A CA 1
ATOM 703 C C . ASP A 1 94 ? 32.940 -17.551 -19.141 1.00 41.53 94 ASP A C 1
ATOM 705 O O . ASP A 1 94 ? 32.193 -18.510 -18.923 1.00 41.53 94 ASP A O 1
ATOM 709 N N . PRO A 1 95 ? 34.019 -17.702 -19.930 1.00 42.91 95 PRO A N 1
ATOM 710 C CA . PRO A 1 95 ? 34.375 -18.986 -20.533 1.00 42.91 95 PRO A CA 1
ATOM 711 C C . PRO A 1 95 ? 35.000 -19.961 -19.520 1.00 42.91 95 PRO A C 1
ATOM 713 O O . PRO A 1 95 ? 35.463 -21.036 -19.896 1.00 42.91 95 PRO A O 1
ATOM 716 N N . SER A 1 96 ? 35.025 -19.613 -18.233 1.00 48.59 96 SER A N 1
ATOM 717 C CA . SER A 1 96 ? 35.533 -20.472 -17.171 1.00 48.59 96 SER A CA 1
ATOM 718 C C . SER A 1 96 ? 34.350 -21.107 -16.446 1.00 48.59 96 SER A C 1
ATOM 720 O O . SER A 1 96 ? 33.733 -20.492 -15.582 1.00 48.59 96 SER A O 1
ATOM 722 N N . GLY A 1 97 ? 34.000 -22.331 -16.847 1.00 49.12 97 GLY A N 1
ATOM 723 C CA . GLY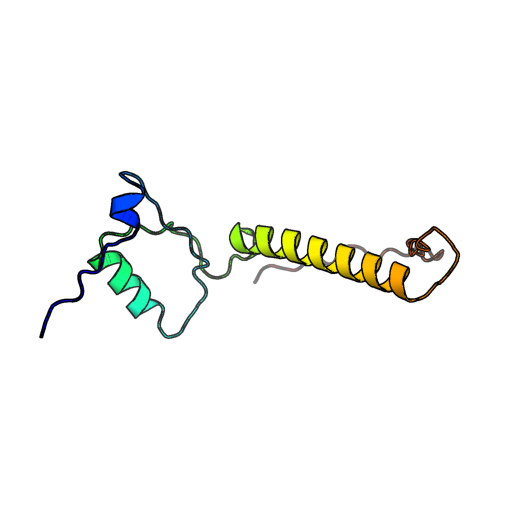 A 1 97 ? 32.880 -23.120 -16.326 1.00 49.12 97 GLY A CA 1
ATOM 724 C C . GLY A 1 97 ? 33.011 -23.536 -14.857 1.00 49.12 97 GLY A C 1
ATOM 725 O O . GLY A 1 97 ? 33.004 -24.723 -14.554 1.00 49.12 97 GLY A O 1
ATOM 726 N N . ASN A 1 98 ? 33.084 -22.576 -13.940 1.00 45.16 98 ASN A N 1
ATOM 727 C CA . ASN A 1 98 ? 33.002 -22.799 -12.503 1.00 45.16 98 ASN A CA 1
ATOM 728 C C . ASN A 1 98 ? 31.808 -22.023 -11.949 1.00 45.16 98 ASN A C 1
ATOM 730 O O . ASN A 1 98 ? 31.932 -20.891 -11.492 1.00 45.16 98 ASN A O 1
ATOM 734 N N . HIS A 1 99 ? 30.637 -22.654 -12.001 1.00 48.88 99 HIS A N 1
ATOM 735 C CA . HIS A 1 99 ? 29.463 -22.188 -11.276 1.00 48.88 99 HIS A CA 1
ATOM 736 C C . HIS A 1 99 ? 29.586 -22.670 -9.819 1.00 48.88 99 HIS A C 1
ATOM 738 O O . HIS A 1 99 ? 29.578 -23.884 -9.594 1.00 48.88 99 HIS A O 1
ATOM 744 N N . PRO A 1 100 ? 29.715 -21.787 -8.813 1.00 53.25 100 PRO A N 1
ATOM 745 C CA . PRO A 1 100 ? 29.580 -22.215 -7.426 1.00 53.25 100 PRO A CA 1
ATOM 746 C C . PRO A 1 100 ? 28.136 -22.697 -7.183 1.00 53.25 1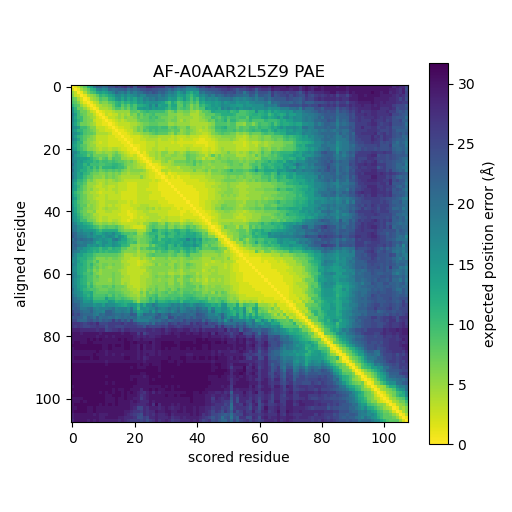00 PRO A C 1
ATOM 748 O O . PRO A 1 100 ? 27.200 -22.155 -7.783 1.00 53.25 100 PRO A O 1
ATOM 751 N N . PRO A 1 101 ? 27.909 -23.732 -6.355 1.00 52.78 101 PRO A N 1
ATOM 752 C CA . PRO A 1 101 ? 26.554 -24.154 -6.026 1.00 52.78 101 PRO A CA 1
ATOM 753 C C . PRO A 1 101 ? 25.816 -23.012 -5.308 1.00 52.78 101 PRO A C 1
ATOM 755 O O . PRO A 1 101 ? 26.451 -22.247 -4.574 1.00 52.78 101 PRO A O 1
ATOM 758 N N . PRO A 1 102 ? 24.492 -22.874 -5.499 1.00 49.94 102 PRO A N 1
ATOM 759 C CA . PRO A 1 102 ? 23.724 -21.859 -4.798 1.00 49.94 102 PRO A CA 1
ATOM 760 C C . PRO A 1 102 ? 23.860 -22.081 -3.290 1.00 49.94 102 PRO A C 1
ATOM 762 O O . PRO A 1 102 ? 23.536 -23.152 -2.771 1.00 49.94 102 PRO A O 1
ATOM 765 N N . HIS A 1 103 ? 24.359 -21.061 -2.595 1.00 48.75 103 HIS A N 1
ATOM 766 C CA . HIS A 1 103 ? 24.267 -20.983 -1.146 1.00 48.75 103 HIS A CA 1
ATOM 767 C C . HIS A 1 103 ? 22.782 -21.043 -0.773 1.00 48.75 103 HIS A C 1
ATOM 769 O O . HIS A 1 103 ? 22.008 -20.166 -1.146 1.00 48.75 103 HIS A O 1
ATOM 775 N N . GLN A 1 104 ? 22.378 -22.089 -0.050 1.00 57.06 104 GLN A N 1
ATOM 776 C CA . GLN A 1 104 ? 21.112 -22.065 0.670 1.00 57.06 104 GLN A CA 1
ATOM 777 C C . GLN A 1 104 ? 21.227 -21.000 1.762 1.00 57.06 104 GLN A C 1
ATOM 779 O O . GLN A 1 104 ? 21.930 -21.198 2.756 1.00 57.06 104 GLN A O 1
ATOM 784 N N . GLU A 1 105 ? 20.557 -19.866 1.576 1.00 53.94 105 GLU A N 1
ATOM 785 C CA . GLU A 1 105 ? 20.298 -18.947 2.677 1.00 53.94 105 GLU A CA 1
ATOM 786 C C . GLU A 1 105 ? 19.354 -19.640 3.662 1.00 53.94 105 GLU A C 1
ATOM 788 O O . GLU A 1 105 ? 18.191 -19.928 3.376 1.00 53.94 105 GLU A O 1
ATOM 793 N N . HIS A 1 106 ? 19.903 -19.974 4.829 1.00 52.66 106 HIS A N 1
ATOM 794 C CA . HIS A 1 106 ? 19.131 -20.380 5.990 1.00 52.66 106 HIS A CA 1
ATOM 795 C C . HIS A 1 106 ? 18.245 -19.205 6.411 1.00 52.66 106 HIS A C 1
ATOM 797 O O . HIS A 1 106 ? 18.742 -18.190 6.897 1.00 52.66 106 HIS A O 1
ATOM 803 N N . ASN A 1 107 ? 16.935 -19.379 6.248 1.00 42.22 107 ASN A N 1
ATOM 804 C CA . ASN A 1 107 ? 15.921 -18.531 6.855 1.00 42.22 107 ASN A CA 1
ATOM 805 C C . ASN A 1 107 ? 16.115 -18.535 8.383 1.00 42.22 107 ASN A C 1
ATOM 807 O O . ASN A 1 107 ? 16.192 -19.608 8.994 1.00 42.22 107 ASN A O 1
ATOM 811 N N . LYS A 1 108 ? 16.247 -17.351 8.981 1.00 42.47 108 LYS A N 1
ATOM 812 C CA . LYS A 1 108 ? 16.412 -17.152 10.422 1.00 42.47 108 LYS A CA 1
ATOM 813 C C . LYS A 1 108 ? 15.418 -16.123 10.928 1.00 42.47 108 LYS A C 1
ATOM 815 O O . LYS A 1 108 ? 15.259 -15.089 10.245 1.00 42.47 108 LYS A O 1
#